Protein AF-B8CKM7-F1 (afdb_monomer)

Structure (mmCIF, N/CA/C/O backbone):
data_AF-B8CKM7-F1
#
_entry.id   AF-B8CKM7-F1
#
loop_
_atom_site.group_PDB
_atom_site.id
_atom_site.type_symbol
_atom_site.label_atom_id
_atom_site.label_alt_id
_atom_site.label_comp_id
_atom_site.label_asym_id
_atom_site.label_entity_id
_atom_site.label_seq_id
_atom_site.pdbx_PDB_ins_code
_atom_site.Cartn_x
_atom_site.Cartn_y
_atom_site.Cartn_z
_atom_site.occupanc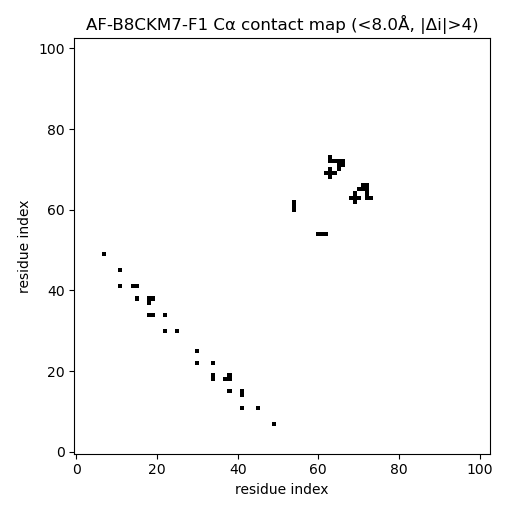y
_atom_site.B_iso_or_equiv
_atom_site.auth_seq_id
_atom_site.auth_comp_id
_atom_site.auth_asym_id
_atom_site.auth_atom_id
_atom_site.pdbx_PDB_model_num
ATOM 1 N N . MET A 1 1 ? 17.895 7.751 -7.647 1.00 52.34 1 MET A N 1
ATOM 2 C CA . MET A 1 1 ? 17.195 6.679 -6.900 1.00 52.34 1 MET A CA 1
ATOM 3 C C . MET A 1 1 ? 16.514 7.153 -5.619 1.00 52.34 1 MET A C 1
ATOM 5 O O . MET A 1 1 ? 15.393 6.729 -5.377 1.00 52.34 1 MET A O 1
ATOM 9 N N . ALA A 1 2 ? 17.108 8.067 -4.838 1.00 75.44 2 ALA A N 1
ATOM 10 C CA . ALA A 1 2 ? 16.479 8.590 -3.614 1.00 75.44 2 ALA A CA 1
ATOM 11 C C . ALA A 1 2 ? 15.097 9.238 -3.848 1.00 75.44 2 ALA A C 1
ATOM 13 O O . ALA A 1 2 ? 14.182 9.015 -3.067 1.00 75.44 2 ALA A O 1
ATOM 14 N N . ILE A 1 3 ? 14.920 9.944 -4.973 1.00 81.56 3 ILE A N 1
ATOM 15 C CA . ILE A 1 3 ? 13.670 10.646 -5.316 1.00 81.56 3 ILE A CA 1
ATOM 16 C C . ILE A 1 3 ? 12.481 9.682 -5.453 1.00 81.56 3 ILE A C 1
ATOM 18 O O . ILE A 1 3 ? 11.408 9.987 -4.944 1.00 81.56 3 ILE A O 1
ATOM 22 N N . LEU A 1 4 ? 12.664 8.511 -6.078 1.00 75.56 4 LEU A N 1
ATOM 23 C CA . LEU A 1 4 ? 11.596 7.512 -6.227 1.00 75.56 4 LEU A CA 1
ATOM 24 C C . LEU A 1 4 ? 11.168 6.965 -4.862 1.00 75.56 4 LEU A C 1
ATOM 26 O O . LEU A 1 4 ? 9.985 6.948 -4.537 1.00 75.56 4 LEU A O 1
ATOM 30 N N . LEU A 1 5 ? 12.141 6.567 -4.041 1.00 79.19 5 LEU A N 1
ATOM 31 C CA . LEU A 1 5 ? 11.863 6.020 -2.717 1.00 79.19 5 LEU A CA 1
ATOM 32 C C . LEU A 1 5 ? 11.224 7.072 -1.798 1.00 79.19 5 LEU A C 1
ATOM 34 O O . LEU A 1 5 ? 10.283 6.770 -1.068 1.00 79.19 5 LEU A O 1
ATOM 38 N N . GLN A 1 6 ? 11.673 8.327 -1.880 1.00 83.00 6 GLN A N 1
ATOM 39 C CA . GLN A 1 6 ? 11.061 9.442 -1.156 1.00 83.00 6 GLN A CA 1
ATOM 40 C C . GLN A 1 6 ? 9.653 9.776 -1.646 1.00 83.00 6 GLN A C 1
ATOM 42 O O . GLN A 1 6 ? 8.807 10.134 -0.826 1.00 83.00 6 GLN A O 1
ATOM 47 N N . LEU A 1 7 ? 9.373 9.637 -2.943 1.00 82.19 7 LEU A N 1
ATOM 48 C CA . LEU A 1 7 ? 8.029 9.808 -3.490 1.00 82.19 7 LEU A CA 1
ATOM 49 C C . LEU A 1 7 ? 7.080 8.715 -2.974 1.00 82.19 7 LEU A C 1
ATOM 51 O O . LEU A 1 7 ? 5.993 9.031 -2.496 1.00 82.19 7 LEU A O 1
ATOM 55 N N . LEU A 1 8 ? 7.510 7.450 -3.000 1.00 75.56 8 LEU A N 1
ATOM 56 C CA . LEU A 1 8 ? 6.720 6.308 -2.523 1.00 75.56 8 LEU A CA 1
ATOM 57 C C . LEU A 1 8 ? 6.432 6.391 -1.017 1.00 75.56 8 LEU A C 1
ATOM 59 O O . LEU A 1 8 ? 5.307 6.134 -0.587 1.00 75.56 8 LEU A O 1
ATOM 63 N N . LEU A 1 9 ? 7.408 6.831 -0.216 1.00 84.81 9 LEU A N 1
ATOM 64 C CA . LEU A 1 9 ? 7.210 7.112 1.209 1.00 84.81 9 LEU A CA 1
ATOM 65 C C . LEU A 1 9 ? 6.187 8.228 1.436 1.00 84.81 9 LEU A C 1
ATOM 67 O O . LEU A 1 9 ? 5.270 8.068 2.239 1.00 84.81 9 LEU A O 1
ATOM 71 N N . LYS A 1 10 ? 6.308 9.344 0.706 1.00 83.69 10 LYS A N 1
ATOM 72 C CA . LYS A 1 10 ? 5.358 10.462 0.807 1.00 83.69 10 LYS A CA 1
ATOM 73 C C . LYS A 1 10 ? 3.938 10.040 0.432 1.00 83.69 10 LYS A C 1
ATOM 75 O O . LYS A 1 10 ? 3.003 10.415 1.132 1.00 83.69 10 LYS A O 1
ATOM 80 N N . LEU A 1 11 ? 3.777 9.248 -0.629 1.00 79.19 11 LEU A N 1
ATOM 81 C CA . LEU A 1 11 ? 2.478 8.708 -1.042 1.00 79.19 11 LEU A CA 1
ATOM 82 C C . LEU A 1 11 ? 1.891 7.753 0.004 1.00 79.19 11 LEU A C 1
ATOM 84 O O . LEU A 1 11 ? 0.709 7.861 0.321 1.00 79.19 11 LEU A O 1
ATOM 88 N N . THR A 1 12 ? 2.713 6.873 0.583 1.00 80.25 12 THR A N 1
ATOM 89 C CA . THR A 1 12 ? 2.284 5.938 1.638 1.00 80.25 12 THR A CA 1
ATOM 90 C C . THR A 1 12 ? 1.755 6.691 2.859 1.00 80.25 12 THR A C 1
ATOM 92 O O . THR A 1 12 ? 0.643 6.433 3.314 1.00 80.25 12 THR A O 1
ATOM 95 N N . ILE A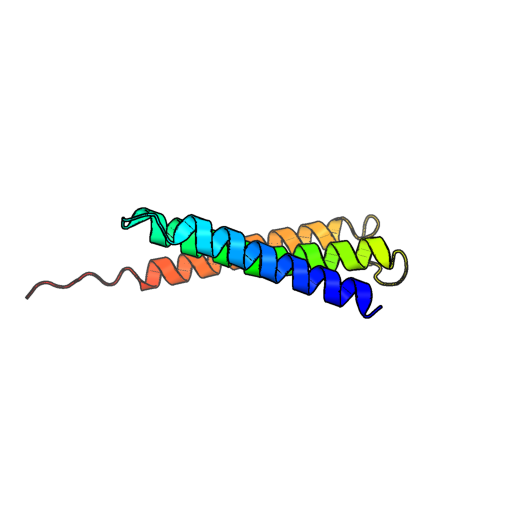 1 13 ? 2.509 7.686 3.337 1.00 82.62 13 ILE A N 1
ATOM 96 C CA . ILE A 1 13 ? 2.128 8.509 4.494 1.00 82.62 13 ILE A CA 1
ATOM 97 C C . ILE A 1 13 ? 0.866 9.337 4.195 1.00 82.62 13 ILE A C 1
ATOM 99 O O . ILE A 1 13 ? -0.000 9.490 5.057 1.00 82.62 13 ILE A O 1
ATOM 103 N N . ALA A 1 14 ? 0.722 9.860 2.973 1.00 81.56 14 ALA A N 1
ATOM 104 C CA . ALA A 1 14 ? -0.469 10.606 2.569 1.00 81.56 14 ALA A CA 1
ATOM 105 C C . ALA A 1 14 ? -1.730 9.723 2.545 1.00 81.56 14 ALA A C 1
ATOM 107 O O . ALA A 1 14 ? -2.782 10.140 3.032 1.00 81.56 14 ALA A O 1
ATOM 108 N N . ALA A 1 15 ? -1.623 8.496 2.026 1.00 75.19 15 ALA A N 1
ATOM 109 C CA . ALA A 1 15 ? -2.716 7.527 2.022 1.00 75.19 15 ALA A CA 1
ATOM 110 C C . ALA A 1 15 ? -3.111 7.101 3.447 1.00 75.19 15 ALA A C 1
ATOM 112 O O . ALA A 1 15 ? -4.300 7.040 3.769 1.00 75.19 15 ALA A O 1
ATOM 113 N N . GLU A 1 16 ? -2.122 6.879 4.319 1.00 73.12 16 GLU A N 1
ATOM 114 C CA . GLU A 1 16 ? -2.341 6.588 5.738 1.00 73.12 16 GLU A CA 1
ATOM 115 C C . GLU A 1 16 ? -3.122 7.717 6.423 1.00 73.12 16 GLU A C 1
ATOM 117 O O . GLU A 1 16 ? -4.136 7.465 7.077 1.00 73.12 16 GLU A O 1
ATOM 122 N N . HIS A 1 17 ? -2.724 8.972 6.204 1.00 77.38 17 HIS A N 1
ATOM 123 C CA . HIS A 1 17 ? -3.419 10.134 6.757 1.00 77.38 17 HIS A CA 1
ATOM 124 C C . HIS A 1 17 ? -4.843 10.308 6.217 1.00 77.38 17 HIS A C 1
ATOM 126 O O . HIS A 1 17 ? -5.750 10.628 6.989 1.00 77.38 17 HIS A O 1
ATOM 132 N N . ALA A 1 18 ? -5.063 10.089 4.917 1.00 75.88 18 ALA A N 1
ATOM 133 C CA . ALA A 1 18 ? -6.387 10.187 4.306 1.00 75.88 18 ALA A CA 1
ATOM 134 C C . ALA A 1 18 ? -7.369 9.184 4.928 1.00 75.88 18 ALA A C 1
ATOM 136 O O . ALA A 1 18 ? -8.501 9.537 5.261 1.00 75.88 18 ALA A O 1
ATOM 137 N N . ILE A 1 19 ? -6.916 7.952 5.160 1.00 67.44 19 ILE A N 1
ATOM 138 C CA . ILE A 1 19 ? -7.750 6.894 5.734 1.00 67.44 19 ILE A CA 1
ATOM 139 C C . ILE A 1 19 ? -7.908 7.063 7.248 1.00 67.44 19 ILE A C 1
ATOM 141 O O . ILE A 1 19 ? -9.015 6.909 7.768 1.00 67.44 19 ILE A O 1
ATOM 145 N N . ALA A 1 20 ? -6.852 7.464 7.960 1.00 67.69 20 ALA A N 1
ATOM 146 C CA . ALA A 1 20 ? -6.939 7.801 9.379 1.00 67.69 20 ALA A CA 1
ATOM 147 C C . ALA A 1 20 ? -7.950 8.929 9.641 1.00 67.69 20 ALA A C 1
ATOM 149 O O . ALA A 1 20 ? -8.704 8.854 10.611 1.00 67.69 20 ALA A O 1
ATOM 150 N N . ASN A 1 21 ? -8.005 9.937 8.764 1.00 71.88 21 ASN A N 1
ATOM 151 C CA . ASN A 1 21 ? -9.002 11.004 8.833 1.00 71.88 21 ASN A CA 1
ATOM 152 C C . ASN A 1 21 ? -10.403 10.504 8.448 1.00 71.88 21 ASN A C 1
ATOM 154 O O . ASN A 1 21 ? -11.355 10.775 9.172 1.00 71.88 21 ASN A O 1
ATOM 158 N N . TYR A 1 22 ? -10.536 9.700 7.388 1.00 68.75 22 TYR A N 1
ATOM 159 C CA . TYR A 1 22 ? -11.829 9.140 6.968 1.00 68.75 22 TYR A CA 1
ATOM 160 C C . TYR A 1 22 ? -12.505 8.282 8.055 1.00 68.75 22 TYR A C 1
ATOM 162 O O . TYR A 1 22 ? -13.730 8.275 8.180 1.00 68.75 22 TYR A O 1
ATOM 170 N N . PHE A 1 23 ? -11.720 7.583 8.880 1.00 63.81 23 PHE A N 1
ATOM 171 C CA . PHE A 1 23 ? -12.234 6.771 9.988 1.00 63.81 23 PHE A CA 1
ATOM 172 C C . PHE A 1 23 ? -12.159 7.440 11.372 1.00 63.81 23 PHE A C 1
ATOM 174 O O . PHE A 1 23 ? -12.515 6.799 12.365 1.00 63.81 23 PHE A O 1
ATOM 181 N N . LYS A 1 24 ? -11.701 8.694 11.479 1.00 63.88 24 LYS A N 1
ATOM 182 C CA . LYS A 1 24 ? -11.653 9.426 12.759 1.00 63.88 24 LYS A CA 1
ATOM 183 C C . LYS A 1 24 ? -13.040 9.854 13.246 1.00 63.88 24 LYS A C 1
ATOM 185 O O . LYS A 1 24 ? -13.274 9.836 14.449 1.00 63.88 24 LYS A O 1
ATOM 190 N N . ASP A 1 25 ? -13.958 10.134 12.321 1.00 62.00 25 ASP A N 1
ATOM 191 C CA . ASP A 1 25 ? -15.247 10.775 12.624 1.00 62.00 25 ASP A CA 1
ATOM 192 C C . ASP A 1 25 ? -16.460 9.823 12.630 1.00 62.00 25 ASP A C 1
ATOM 194 O O . ASP A 1 25 ? -17.595 10.270 12.794 1.00 62.00 25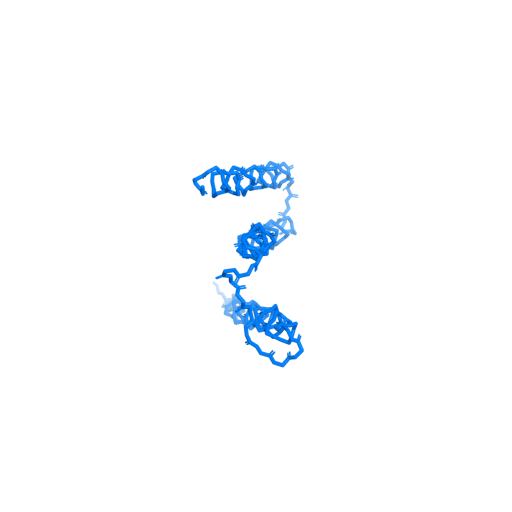 ASP A O 1
ATOM 198 N N . LYS A 1 26 ? -16.272 8.502 12.464 1.00 57.97 26 LYS A N 1
ATOM 199 C CA . LYS A 1 26 ? -17.396 7.540 12.433 1.00 57.97 26 LYS A CA 1
ATOM 200 C C . LYS A 1 26 ? -17.600 6.799 13.771 1.00 57.97 26 LYS A C 1
ATOM 202 O O . LYS A 1 26 ? -16.776 5.945 14.105 1.00 57.97 26 LYS A O 1
ATOM 207 N N . PRO A 1 27 ? -18.712 7.030 14.506 1.00 48.69 27 PRO A N 1
ATOM 208 C CA . PRO A 1 27 ? -19.064 6.265 15.708 1.00 48.69 27 PRO A CA 1
ATOM 209 C C . PRO A 1 27 ? -19.696 4.894 15.380 1.00 48.69 27 PRO A C 1
ATOM 211 O O . PRO A 1 27 ? -20.535 4.782 14.489 1.00 48.69 27 PRO A O 1
ATOM 214 N N . GLY A 1 28 ? -19.314 3.838 16.118 1.00 56.12 28 GLY A N 1
ATOM 215 C CA . GLY A 1 28 ? -19.922 2.492 16.051 1.00 56.12 28 GLY A CA 1
ATOM 216 C C . GLY A 1 28 ? -18.925 1.324 16.182 1.00 56.12 28 GLY A C 1
ATOM 217 O O . GLY A 1 28 ? -17.714 1.530 16.181 1.00 56.12 28 GLY A O 1
ATOM 218 N N . LYS A 1 29 ? -19.418 0.071 16.252 1.00 54.25 29 LYS A N 1
ATOM 219 C CA . LYS A 1 29 ? -18.580 -1.157 16.274 1.00 54.25 29 LYS A CA 1
ATOM 220 C C . LYS A 1 29 ? -18.135 -1.641 14.880 1.00 54.25 29 LYS A C 1
ATOM 222 O O . LYS A 1 29 ? -17.012 -2.111 14.741 1.00 54.25 29 LYS A O 1
ATOM 227 N N . ALA A 1 30 ? -18.958 -1.457 13.843 1.00 57.44 30 ALA A N 1
ATOM 228 C CA . ALA A 1 30 ? -18.615 -1.782 12.448 1.00 57.44 30 ALA A CA 1
ATOM 229 C C . ALA A 1 30 ? -17.446 -0.948 11.856 1.00 57.44 30 ALA A C 1
ATOM 231 O O . ALA A 1 30 ? -16.584 -1.525 11.193 1.00 57.44 30 ALA A O 1
ATOM 232 N N . PRO A 1 31 ? -17.317 0.368 12.136 1.00 56.62 31 PRO A N 1
ATOM 233 C CA . PRO A 1 31 ? -16.170 1.179 11.719 1.00 56.62 31 PRO A CA 1
ATOM 234 C C . PRO A 1 31 ? -14.823 0.665 12.229 1.00 56.62 31 PRO A C 1
ATOM 236 O O . PRO A 1 31 ? -13.807 0.932 11.603 1.00 56.62 31 PRO A O 1
ATOM 239 N N . LYS A 1 32 ? -14.790 -0.083 13.341 1.00 58.75 32 LYS A N 1
ATOM 240 C CA . LYS A 1 32 ? -13.554 -0.632 13.913 1.00 58.75 32 LYS A CA 1
ATOM 241 C C . LYS A 1 32 ? -12.949 -1.721 13.018 1.00 58.75 32 LYS A C 1
ATOM 243 O O . LYS A 1 32 ? -11.745 -1.698 12.786 1.00 58.75 32 LYS A O 1
ATOM 248 N N . PHE A 1 33 ? -13.790 -2.602 12.466 1.00 70.12 33 PHE A N 1
ATOM 249 C CA . PHE A 1 33 ? -13.377 -3.632 11.509 1.00 70.12 33 PHE A CA 1
ATOM 250 C C . PHE A 1 33 ? -12.956 -3.016 10.176 1.00 70.12 33 PHE A C 1
ATOM 252 O O . PHE A 1 33 ? -11.853 -3.268 9.714 1.00 70.12 33 PHE A O 1
ATOM 259 N N . TYR A 1 34 ? -13.781 -2.137 9.596 1.00 64.06 34 TYR A N 1
ATOM 260 C CA . TYR A 1 34 ? -13.434 -1.475 8.335 1.00 64.06 34 TYR A CA 1
ATOM 261 C C . TYR A 1 34 ? -12.179 -0.610 8.452 1.00 64.06 34 TYR A C 1
ATOM 263 O O . TYR A 1 34 ? -11.390 -0.557 7.517 1.00 64.06 34 TYR A O 1
ATOM 271 N N . ARG A 1 35 ? -11.950 0.024 9.606 1.00 65.75 35 ARG A N 1
ATOM 272 C CA . ARG A 1 35 ? -10.720 0.773 9.863 1.00 65.75 35 ARG A CA 1
ATOM 273 C C . ARG A 1 35 ? -9.516 -0.155 9.968 1.00 65.75 35 ARG A C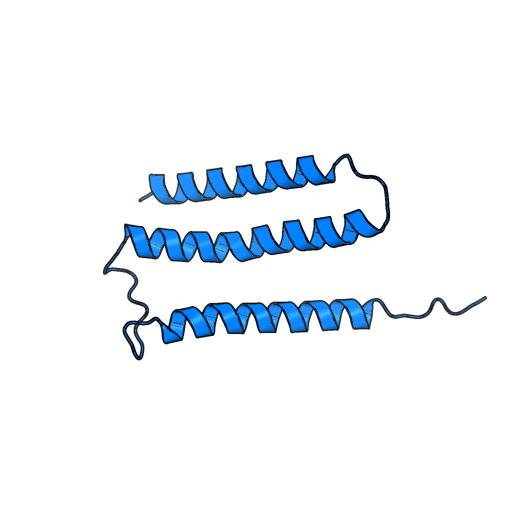 1
ATOM 275 O O . ARG A 1 35 ? -8.508 0.122 9.335 1.00 65.75 35 ARG A O 1
ATOM 282 N N . ALA A 1 36 ? -9.623 -1.254 10.716 1.00 68.62 36 ALA A N 1
ATOM 283 C CA . ALA A 1 36 ? -8.558 -2.250 10.806 1.00 68.62 36 ALA A CA 1
ATOM 284 C C . ALA A 1 36 ? -8.241 -2.862 9.432 1.00 68.62 36 ALA A C 1
ATOM 286 O O . ALA A 1 36 ? -7.078 -2.910 9.049 1.00 68.62 36 ALA A O 1
ATOM 287 N N . PHE A 1 37 ? -9.266 -3.223 8.660 1.00 74.12 37 PHE A N 1
ATOM 288 C CA . PHE A 1 37 ? -9.140 -3.765 7.311 1.00 7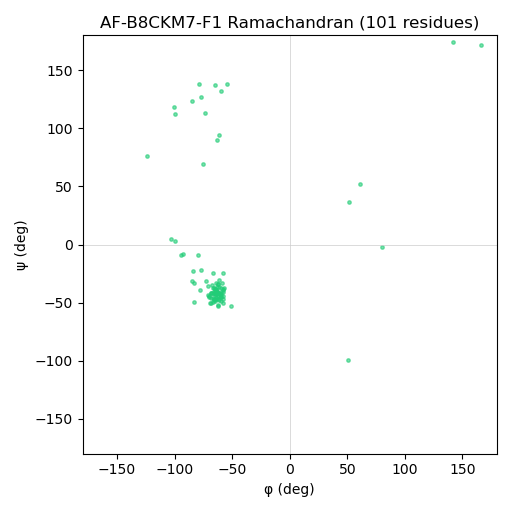4.12 37 PHE A CA 1
ATOM 289 C C . PHE A 1 37 ? -8.536 -2.755 6.330 1.00 74.12 37 PHE A C 1
ATOM 291 O O . PHE A 1 37 ? -7.594 -3.086 5.624 1.00 74.12 37 PHE A O 1
ATOM 298 N N . CYS A 1 38 ? -9.003 -1.503 6.307 1.00 65.94 38 CYS A N 1
ATOM 299 C CA . CYS A 1 38 ? -8.432 -0.477 5.433 1.00 65.94 38 CYS A CA 1
ATOM 300 C C . CYS A 1 38 ? -6.990 -0.131 5.816 1.00 65.94 38 CYS A C 1
ATOM 302 O O . CYS A 1 38 ? -6.147 -0.014 4.933 1.00 65.94 38 CY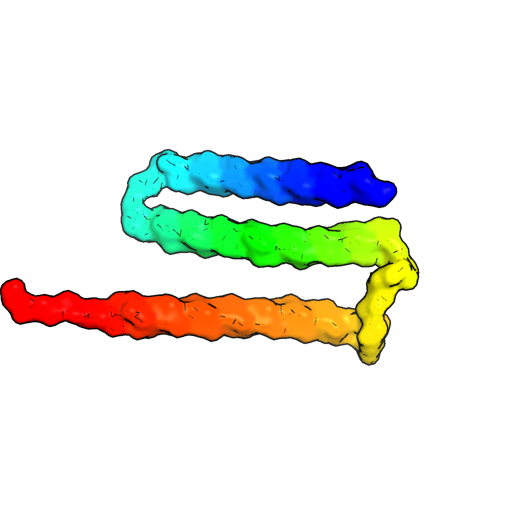S A O 1
ATOM 304 N N . THR A 1 39 ? -6.676 0.006 7.107 1.00 67.94 39 THR A N 1
ATOM 305 C CA . THR A 1 39 ? -5.295 0.231 7.559 1.00 67.94 39 THR A CA 1
ATOM 306 C C . THR A 1 39 ? -4.397 -0.956 7.206 1.00 67.94 39 THR A C 1
ATOM 308 O O . THR A 1 39 ? -3.288 -0.752 6.716 1.00 67.94 39 THR A O 1
ATOM 311 N N . TRP A 1 40 ? -4.882 -2.187 7.387 1.00 74.62 40 TRP A N 1
ATOM 312 C CA . TRP A 1 40 ? -4.173 -3.400 6.990 1.00 74.62 40 TRP A CA 1
ATOM 313 C C . TRP A 1 40 ? -3.929 -3.442 5.472 1.00 74.62 40 TRP A C 1
ATOM 315 O O . TRP A 1 40 ? -2.791 -3.615 5.039 1.00 74.62 40 TRP A O 1
ATOM 325 N N . LEU A 1 41 ? -4.956 -3.165 4.665 1.00 73.62 41 LEU A N 1
ATOM 326 C CA . LEU A 1 41 ? -4.886 -3.178 3.204 1.00 73.62 41 LEU A CA 1
ATOM 327 C C . LEU A 1 41 ? -3.909 -2.118 2.681 1.00 73.62 41 LEU A C 1
ATOM 329 O O . LEU A 1 41 ? -3.166 -2.394 1.749 1.00 73.62 41 LEU A O 1
ATOM 333 N N . ILE A 1 42 ? -3.817 -0.938 3.304 1.00 69.12 42 ILE A N 1
ATOM 334 C CA . ILE A 1 42 ? -2.780 0.057 2.967 1.00 69.12 42 ILE A CA 1
ATOM 335 C C . ILE A 1 42 ? -1.384 -0.445 3.335 1.00 69.12 42 ILE A C 1
ATOM 337 O O . ILE A 1 42 ? -0.465 -0.354 2.524 1.00 69.12 42 ILE A O 1
ATOM 341 N N . LEU A 1 43 ? -1.184 -0.950 4.557 1.00 70.94 43 LEU A N 1
ATOM 342 C CA . LEU A 1 43 ? 0.136 -1.402 5.019 1.00 70.94 43 LEU A CA 1
ATOM 343 C C . LEU A 1 43 ? 0.665 -2.561 4.172 1.00 70.94 43 LEU A C 1
ATOM 345 O O . LEU A 1 43 ? 1.864 -2.670 3.916 1.00 70.94 43 LEU A O 1
ATOM 349 N N . PHE A 1 44 ? -0.245 -3.406 3.716 1.00 75.19 44 PHE A N 1
ATOM 350 C CA . PHE A 1 44 ? 0.054 -4.550 2.889 1.00 75.19 44 PHE A CA 1
ATOM 351 C C . PHE A 1 44 ? 0.169 -4.173 1.408 1.00 75.19 44 PHE A C 1
ATOM 353 O O . PHE A 1 44 ? 1.183 -4.450 0.772 1.00 75.19 44 PHE A O 1
ATOM 360 N N . GLY A 1 45 ? -0.808 -3.439 0.880 1.00 74.75 45 GLY A N 1
ATOM 361 C CA . GLY A 1 45 ? -0.853 -2.947 -0.497 1.00 74.75 45 GLY A CA 1
ATOM 362 C C . GLY A 1 45 ? 0.263 -1.957 -0.834 1.00 74.75 45 GLY A C 1
ATOM 363 O O . GLY A 1 45 ? 0.787 -1.988 -1.943 1.00 74.75 45 GLY A O 1
ATOM 364 N N . SER A 1 46 ? 0.718 -1.139 0.121 1.00 73.44 46 SER A N 1
ATOM 365 C CA . SER A 1 46 ? 1.850 -0.219 -0.085 1.00 73.44 46 SER A CA 1
ATOM 366 C C . SER A 1 46 ? 3.147 -0.952 -0.431 1.00 73.44 46 SER A C 1
ATOM 368 O O . SER A 1 46 ? 3.946 -0.433 -1.207 1.00 73.44 46 SER A O 1
ATOM 370 N N . LYS A 1 47 ? 3.340 -2.182 0.065 1.00 74.44 47 LYS A N 1
ATOM 371 C CA . LYS A 1 47 ? 4.505 -3.016 -0.267 1.00 74.44 47 LYS A CA 1
ATOM 372 C C . LYS A 1 47 ? 4.444 -3.532 -1.708 1.00 74.44 47 LYS A C 1
ATOM 374 O O . LYS A 1 47 ? 5.477 -3.577 -2.369 1.00 74.44 47 LYS A O 1
ATOM 379 N N . PHE A 1 48 ? 3.251 -3.852 -2.211 1.00 74.38 48 PHE A N 1
ATOM 380 C CA . PHE A 1 48 ? 3.044 -4.241 -3.611 1.00 74.38 48 PHE A CA 1
ATOM 381 C C . PHE A 1 48 ? 3.235 -3.084 -4.565 1.00 74.38 48 PHE A C 1
ATOM 383 O O . PHE A 1 48 ? 4.014 -3.196 -5.502 1.00 74.38 48 PHE A O 1
ATOM 390 N N . ILE A 1 49 ? 2.579 -1.960 -4.279 1.00 74.69 49 ILE A N 1
ATOM 391 C CA . ILE A 1 49 ? 2.691 -0.743 -5.082 1.00 74.69 49 ILE A CA 1
ATOM 392 C C . ILE A 1 49 ? 4.154 -0.292 -5.136 1.00 74.69 49 ILE A C 1
ATOM 394 O O . ILE A 1 49 ? 4.630 0.132 -6.182 1.00 74.69 49 ILE A O 1
ATOM 398 N N . MET A 1 50 ? 4.896 -0.423 -4.030 1.00 72.50 50 MET A N 1
ATOM 399 C CA . MET A 1 50 ? 6.325 -0.119 -3.992 1.00 72.50 50 MET A CA 1
ATOM 400 C C . MET A 1 50 ? 7.143 -1.059 -4.887 1.00 72.50 50 MET A C 1
ATOM 402 O O . MET A 1 50 ? 7.963 -0.573 -5.661 1.00 72.50 50 MET A O 1
ATOM 406 N N . LEU A 1 51 ? 6.919 -2.375 -4.822 1.00 73.31 51 LEU A N 1
ATOM 407 C CA . LEU A 1 51 ? 7.609 -3.340 -5.687 1.00 73.31 51 LEU A CA 1
ATOM 408 C C . LEU A 1 51 ? 7.272 -3.133 -7.169 1.00 73.31 51 LEU A C 1
ATOM 410 O O . LEU A 1 51 ? 8.171 -3.142 -8.004 1.00 73.31 51 LEU A O 1
ATOM 414 N N . GLU A 1 52 ? 6.005 -2.892 -7.492 1.00 71.44 52 GLU A N 1
ATOM 415 C CA . GLU A 1 52 ? 5.529 -2.662 -8.856 1.00 71.44 52 GLU A CA 1
ATOM 416 C C . GLU A 1 52 ? 6.040 -1.334 -9.429 1.00 71.44 52 GLU A C 1
ATOM 418 O O . GLU A 1 52 ? 6.512 -1.293 -10.562 1.00 71.44 52 GLU A O 1
ATOM 423 N N . ALA A 1 53 ? 6.047 -0.260 -8.633 1.00 72.12 53 ALA A N 1
ATOM 424 C CA . ALA A 1 53 ? 6.598 1.032 -9.037 1.00 72.12 53 ALA A CA 1
ATOM 425 C C . ALA A 1 53 ? 8.116 0.975 -9.256 1.00 72.12 53 ALA A C 1
ATOM 427 O O . ALA A 1 53 ? 8.628 1.609 -10.178 1.00 72.12 53 ALA A O 1
ATOM 428 N N . ILE A 1 54 ? 8.845 0.217 -8.431 1.00 71.56 54 ILE A N 1
ATOM 429 C CA . ILE A 1 54 ? 10.277 -0.009 -8.647 1.00 71.56 54 ILE A CA 1
ATOM 430 C C . ILE A 1 54 ? 10.473 -0.833 -9.921 1.00 71.56 54 ILE A C 1
ATOM 432 O O . ILE A 1 54 ? 11.281 -0.432 -10.747 1.00 71.56 54 ILE A O 1
ATOM 436 N N . ASN A 1 55 ? 9.707 -1.907 -10.129 1.00 70.06 55 ASN A N 1
ATOM 437 C CA . ASN A 1 55 ? 9.786 -2.728 -11.339 1.00 70.06 55 ASN A CA 1
ATOM 438 C C . ASN A 1 55 ? 9.521 -1.908 -12.621 1.00 70.06 55 ASN A C 1
ATOM 440 O O . ASN A 1 55 ? 10.293 -1.968 -13.571 1.00 70.06 55 ASN A O 1
ATOM 444 N N . LEU A 1 56 ? 8.498 -1.046 -12.616 1.00 71.31 56 LEU A N 1
ATOM 445 C CA . LEU A 1 56 ? 8.169 -0.152 -13.735 1.00 71.31 56 LEU A CA 1
ATOM 446 C C . LEU A 1 56 ? 9.269 0.871 -14.052 1.00 71.31 56 LEU A C 1
ATOM 448 O O . LEU A 1 56 ? 9.517 1.166 -15.218 1.00 71.31 56 LEU A O 1
ATOM 452 N N . VAL A 1 57 ? 9.908 1.444 -13.027 1.00 67.25 57 VAL A N 1
ATOM 453 C CA . VAL A 1 57 ? 10.921 2.502 -13.201 1.00 67.25 57 VAL A CA 1
ATOM 454 C C . VAL A 1 57 ? 12.313 1.930 -13.476 1.00 67.25 57 VAL A C 1
ATOM 456 O O . VAL A 1 57 ? 13.109 2.559 -14.171 1.00 67.25 57 VAL A O 1
ATOM 459 N N . PHE A 1 58 ? 12.622 0.754 -12.933 1.00 66.88 58 PHE A N 1
ATOM 460 C CA . PHE A 1 58 ? 13.910 0.082 -13.109 1.00 66.88 58 PHE A CA 1
ATOM 461 C C . PHE A 1 58 ? 13.938 -0.913 -14.271 1.00 66.88 58 PHE A C 1
ATOM 463 O O . PHE A 1 58 ? 15.029 -1.388 -14.602 1.00 66.88 58 PHE A O 1
ATOM 470 N N . GLY A 1 59 ? 12.788 -1.198 -14.893 1.00 66.69 59 GLY A N 1
ATOM 471 C CA . GLY A 1 59 ? 12.660 -2.020 -16.097 1.00 66.69 59 GLY A CA 1
ATOM 472 C C . GLY A 1 59 ? 13.391 -3.361 -15.978 1.00 66.69 59 GLY A C 1
ATOM 473 O O . GLY A 1 59 ? 12.899 -4.290 -15.353 1.00 66.69 59 GLY A O 1
ATOM 474 N N . ASP A 1 60 ? 14.598 -3.438 -16.546 1.00 56.84 60 ASP A N 1
ATOM 475 C CA . ASP A 1 60 ? 15.432 -4.645 -16.683 1.00 56.84 60 ASP A CA 1
ATOM 476 C C . ASP A 1 60 ? 16.228 -5.079 -15.437 1.00 56.84 60 ASP A C 1
ATOM 478 O O . ASP A 1 60 ? 16.833 -6.153 -15.427 1.00 56.84 60 ASP A O 1
ATOM 482 N N . SER A 1 61 ? 16.282 -4.275 -14.372 1.00 56.38 61 SER A N 1
ATOM 483 C CA . SER A 1 61 ? 17.154 -4.579 -13.217 1.00 56.38 61 SER A CA 1
ATOM 484 C C . SER A 1 61 ? 16.474 -5.339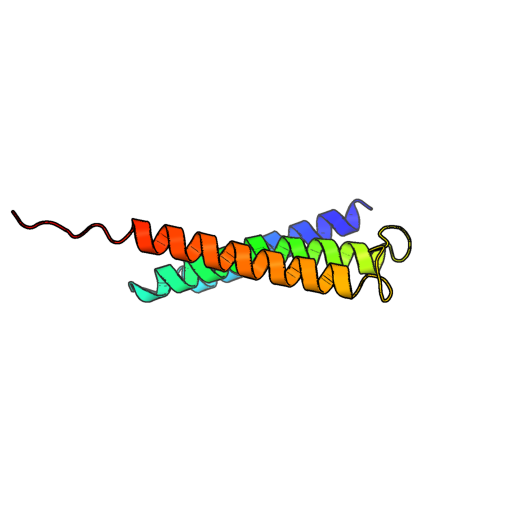 -12.068 1.00 56.38 61 SER A C 1
ATOM 486 O O . SER A 1 61 ? 17.169 -5.856 -11.194 1.00 56.38 61 SER A O 1
ATOM 488 N N . ILE A 1 62 ? 15.144 -5.502 -12.105 1.00 55.25 62 ILE A N 1
ATOM 489 C CA . ILE A 1 62 ? 14.394 -6.445 -11.257 1.00 55.25 62 ILE A CA 1
ATOM 490 C C . ILE A 1 62 ? 13.581 -7.360 -12.170 1.00 55.25 62 ILE A C 1
ATOM 492 O O . ILE A 1 62 ? 12.376 -7.223 -12.331 1.00 55.25 62 ILE A O 1
ATOM 496 N N . ASN A 1 63 ? 14.257 -8.316 -12.796 1.00 57.56 63 ASN A N 1
ATOM 497 C CA . ASN A 1 63 ? 13.564 -9.344 -13.554 1.00 57.56 63 ASN A CA 1
ATOM 498 C C . ASN A 1 63 ? 12.892 -10.321 -12.575 1.00 57.56 63 ASN A C 1
ATOM 500 O O . ASN A 1 63 ? 13.573 -11.070 -11.866 1.00 57.56 63 ASN A O 1
ATOM 504 N N . PHE A 1 64 ? 11.554 -10.345 -12.551 1.00 59.31 64 PHE A N 1
ATOM 505 C CA . PHE A 1 64 ? 10.822 -11.517 -12.071 1.00 59.31 64 PHE A CA 1
ATOM 506 C C . PHE A 1 64 ? 11.155 -12.665 -13.029 1.00 59.31 64 PHE A C 1
ATOM 508 O O . PHE A 1 64 ? 10.533 -12.843 -14.067 1.00 59.31 64 PHE A O 1
ATOM 515 N N . THR A 1 65 ? 12.211 -13.411 -12.726 1.00 62.19 65 THR A N 1
ATOM 516 C CA . THR A 1 65 ? 12.627 -14.540 -13.555 1.00 62.19 65 THR A CA 1
ATOM 517 C C . THR A 1 65 ? 11.705 -15.725 -13.278 1.00 62.19 65 THR A C 1
ATOM 519 O O . THR A 1 65 ? 11.465 -16.100 -12.130 1.00 62.19 65 THR A O 1
ATOM 522 N N . GLY A 1 66 ? 11.125 -16.295 -14.331 1.00 66.50 66 GLY A N 1
ATOM 523 C CA . GLY A 1 66 ? 10.176 -17.398 -14.215 1.00 66.50 66 GLY A CA 1
ATOM 524 C C . GLY A 1 66 ? 9.411 -17.638 -15.516 1.00 66.50 66 GLY A C 1
ATOM 525 O O . GLY A 1 66 ? 9.528 -16.840 -16.445 1.00 66.50 66 GLY A O 1
ATOM 526 N N . PRO A 1 67 ? 8.628 -18.728 -15.609 1.00 65.81 67 PRO A N 1
ATOM 527 C CA . PRO A 1 67 ? 7.848 -19.036 -16.802 1.00 65.81 67 PRO A CA 1
ATOM 528 C C . PRO A 1 67 ? 6.949 -17.858 -17.188 1.00 65.81 67 PRO A C 1
ATOM 530 O O . PRO A 1 67 ? 6.308 -17.264 -16.319 1.00 65.81 67 PRO A O 1
ATOM 533 N N . VAL A 1 68 ? 6.864 -17.567 -18.488 1.00 79.44 68 VAL A N 1
ATOM 534 C CA . VAL A 1 68 ? 6.032 -16.478 -19.030 1.00 79.44 68 VAL A CA 1
ATOM 535 C C . VAL A 1 68 ? 6.458 -15.095 -18.495 1.00 79.44 68 VAL A C 1
ATOM 537 O O . VAL A 1 68 ? 5.643 -14.363 -17.938 1.00 79.44 68 VAL A O 1
ATOM 540 N N . ASP A 1 69 ? 7.749 -14.764 -18.607 1.00 71.69 69 ASP A N 1
ATOM 541 C CA . ASP A 1 69 ? 8.323 -13.450 -18.255 1.00 71.69 69 ASP A CA 1
ATOM 542 C C . ASP A 1 69 ? 7.963 -12.947 -16.843 1.00 71.69 69 ASP A C 1
ATOM 544 O O . ASP A 1 69 ? 7.712 -11.765 -16.615 1.00 71.69 69 ASP A O 1
ATOM 548 N N . GLY A 1 70 ? 7.889 -13.861 -15.869 1.00 72.06 70 GLY A N 1
ATOM 549 C CA . GLY A 1 70 ? 7.656 -13.493 -14.469 1.00 72.06 70 GLY A CA 1
ATOM 550 C C . GLY A 1 70 ? 6.209 -13.195 -14.085 1.00 72.06 70 GLY A C 1
ATOM 551 O O . GLY A 1 70 ? 5.930 -13.000 -12.901 1.00 72.06 70 GLY A O 1
ATOM 552 N N . ILE A 1 71 ? 5.265 -13.244 -15.030 1.00 72.50 71 ILE A N 1
ATOM 553 C CA . ILE A 1 71 ? 3.828 -13.051 -14.771 1.00 72.50 71 ILE A CA 1
ATOM 554 C C . ILE A 1 71 ? 3.322 -14.080 -13.753 1.00 72.50 71 ILE A C 1
ATOM 556 O O . ILE A 1 71 ? 2.581 -13.752 -12.826 1.00 72.50 71 ILE A O 1
ATOM 560 N N . VAL A 1 72 ? 3.777 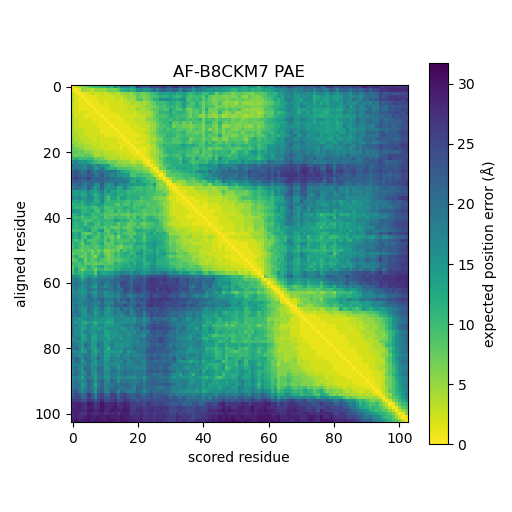-15.329 -13.874 1.00 77.12 72 VAL A N 1
ATOM 561 C CA . VAL A 1 72 ? 3.428 -16.398 -12.930 1.00 77.12 72 VAL A CA 1
ATOM 562 C C . VAL A 1 72 ? 3.953 -16.089 -11.526 1.00 77.12 72 VAL A C 1
ATOM 564 O O . VAL A 1 72 ? 3.235 -16.292 -10.551 1.00 77.12 72 VAL A O 1
ATOM 567 N N . ALA A 1 73 ? 5.174 -15.559 -11.412 1.00 74.31 73 ALA A N 1
ATOM 568 C CA . ALA A 1 73 ? 5.768 -15.190 -10.129 1.00 74.31 73 ALA A CA 1
ATOM 569 C C . ALA A 1 73 ? 5.023 -14.015 -9.476 1.00 74.31 73 ALA A C 1
ATOM 571 O O . ALA A 1 73 ? 4.802 -14.030 -8.266 1.00 74.31 73 ALA A O 1
ATOM 572 N N . PHE A 1 74 ? 4.569 -13.045 -10.275 1.00 72.06 74 PHE A N 1
ATOM 573 C CA . PHE A 1 74 ? 3.738 -11.938 -9.809 1.00 72.06 74 PHE A CA 1
ATOM 574 C C . PHE A 1 74 ? 2.401 -12.430 -9.241 1.00 72.06 74 PHE A C 1
ATOM 576 O O . PHE A 1 74 ? 2.069 -12.132 -8.093 1.00 72.06 74 PHE A O 1
ATOM 583 N N . PHE A 1 75 ? 1.659 -13.249 -9.993 1.00 76.38 75 PHE A N 1
ATOM 584 C CA . PHE A 1 75 ? 0.393 -13.800 -9.508 1.00 76.38 75 PHE A CA 1
ATOM 585 C C . PHE A 1 75 ? 0.589 -14.716 -8.299 1.00 76.38 75 PHE A C 1
ATOM 587 O O . PHE A 1 75 ? -0.160 -14.606 -7.333 1.00 76.38 75 PHE A O 1
ATOM 594 N N . ALA A 1 76 ? 1.608 -15.578 -8.303 1.00 80.25 76 ALA A N 1
ATOM 595 C CA . ALA A 1 76 ? 1.920 -16.439 -7.166 1.00 80.25 76 ALA A CA 1
ATOM 596 C C . ALA A 1 76 ? 2.225 -15.626 -5.900 1.00 80.25 76 ALA A C 1
ATOM 598 O O . ALA A 1 76 ? 1.745 -15.973 -4.821 1.00 80.25 76 ALA A O 1
ATOM 599 N N . LEU A 1 77 ? 2.967 -14.521 -6.033 1.00 76.69 77 LEU A N 1
ATOM 600 C CA . LEU A 1 77 ? 3.236 -13.605 -4.931 1.00 76.69 77 LEU A CA 1
ATOM 601 C C . LEU A 1 77 ? 1.939 -12.976 -4.417 1.00 76.69 77 LEU A C 1
ATOM 603 O O . LEU A 1 77 ? 1.666 -13.075 -3.227 1.00 76.69 77 LEU A O 1
ATOM 607 N N . VAL A 1 78 ? 1.125 -12.382 -5.298 1.00 76.00 78 VAL A N 1
ATOM 608 C CA . VAL A 1 78 ? -0.152 -11.738 -4.939 1.00 76.00 78 VAL A CA 1
ATOM 609 C C . VAL A 1 78 ? -1.099 -12.726 -4.252 1.00 76.00 78 VAL A C 1
ATOM 611 O O . VAL A 1 78 ? -1.607 -12.450 -3.166 1.00 76.00 78 VAL A O 1
ATOM 614 N N . PHE A 1 79 ? -1.310 -13.904 -4.840 1.00 81.50 79 PHE A N 1
ATOM 615 C CA . PHE A 1 79 ? -2.185 -14.926 -4.268 1.00 81.50 79 PHE A CA 1
ATOM 616 C C . PHE A 1 79 ? -1.635 -15.510 -2.968 1.00 81.50 79 PHE A C 1
ATOM 618 O O . PHE A 1 79 ? -2.398 -15.683 -2.021 1.00 81.50 79 PHE A O 1
ATOM 625 N N . GLY A 1 80 ? -0.330 -15.782 -2.882 1.00 84.31 80 GLY A N 1
ATOM 626 C CA . GLY A 1 80 ? 0.289 -16.301 -1.661 1.00 84.31 80 GLY A CA 1
ATOM 627 C C . GLY A 1 80 ? 0.100 -15.352 -0.484 1.00 84.31 80 GLY A C 1
ATOM 628 O O . GLY A 1 80 ? -0.201 -15.768 0.633 1.00 84.31 80 GLY A O 1
ATOM 629 N N . ILE A 1 81 ? 0.175 -14.059 -0.762 1.00 79.00 81 ILE A N 1
ATOM 630 C CA . ILE A 1 81 ? -0.067 -13.020 0.218 1.00 79.00 81 ILE A CA 1
ATOM 631 C C . ILE A 1 81 ? -1.553 -12.950 0.611 1.00 79.00 81 ILE A C 1
ATOM 633 O O . ILE A 1 81 ? -1.843 -12.886 1.802 1.00 79.00 81 ILE A O 1
ATOM 637 N N . LEU A 1 82 ? -2.493 -13.019 -0.345 1.00 77.88 82 LEU A N 1
ATOM 638 C CA . LEU A 1 82 ? -3.939 -13.033 -0.062 1.00 77.88 82 LEU A CA 1
ATOM 639 C C . LEU A 1 82 ? -4.342 -14.249 0.785 1.00 77.88 82 LEU A C 1
ATOM 641 O O . LEU A 1 82 ? -5.194 -14.152 1.666 1.00 77.88 82 LEU A O 1
ATOM 645 N N . ILE A 1 83 ? -3.709 -15.397 0.543 1.00 81.31 83 ILE A N 1
ATOM 646 C CA . ILE A 1 83 ? -3.921 -16.617 1.324 1.00 81.31 83 ILE A CA 1
ATOM 647 C C . ILE A 1 83 ? -3.336 -16.464 2.731 1.00 81.31 83 ILE A C 1
ATOM 649 O O . ILE A 1 83 ? -4.001 -16.814 3.704 1.00 81.31 83 ILE A O 1
ATOM 653 N N . ALA A 1 84 ? -2.118 -15.930 2.862 1.00 79.56 84 ALA A N 1
ATOM 654 C CA . ALA A 1 84 ? -1.496 -15.693 4.164 1.00 79.56 84 ALA A CA 1
ATOM 655 C C . ALA A 1 84 ? -2.337 -14.735 5.026 1.00 79.56 84 ALA A C 1
ATOM 657 O O . ALA A 1 84 ? -2.607 -15.025 6.189 1.00 79.56 84 ALA A O 1
ATOM 658 N N . GLU A 1 85 ? -2.813 -13.648 4.421 1.00 71.31 85 GLU A N 1
ATOM 659 C CA . GLU A 1 85 ? -3.799 -12.704 4.959 1.00 71.31 85 GLU A CA 1
ATOM 660 C C . GLU A 1 85 ? -5.055 -13.414 5.483 1.00 71.31 85 GLU A C 1
ATOM 662 O O . GLU A 1 85 ? -5.437 -13.273 6.648 1.00 71.31 85 GLU A O 1
ATOM 667 N N . PHE A 1 86 ? -5.666 -14.254 4.645 1.00 77.50 86 PHE A N 1
ATOM 668 C CA . PHE A 1 86 ? -6.874 -14.989 5.001 1.00 77.50 86 PHE A CA 1
ATOM 669 C C . PHE A 1 86 ? -6.647 -15.947 6.181 1.00 77.50 86 PHE A C 1
ATOM 671 O O . PHE A 1 86 ? -7.479 -16.032 7.086 1.00 77.50 86 PHE A O 1
ATOM 678 N N . ILE A 1 87 ? -5.510 -16.648 6.206 1.00 80.81 87 ILE A N 1
ATOM 679 C CA . ILE A 1 87 ? -5.149 -17.570 7.291 1.00 80.81 87 ILE A CA 1
ATOM 680 C C . ILE A 1 87 ? -4.927 -16.807 8.599 1.00 80.81 87 ILE A C 1
ATOM 682 O O . ILE A 1 87 ? -5.481 -17.195 9.627 1.00 80.81 87 ILE A O 1
ATOM 686 N N . VAL A 1 88 ? -4.154 -15.720 8.572 1.00 75.88 88 VAL A N 1
ATOM 687 C CA . VAL A 1 88 ? -3.882 -14.900 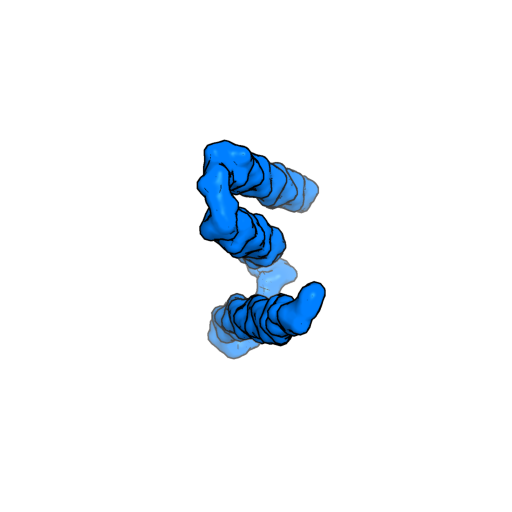9.762 1.00 75.88 88 VAL A CA 1
ATOM 688 C C . VAL A 1 88 ? -5.177 -14.299 10.306 1.00 75.88 88 VAL A C 1
ATOM 690 O O . VAL A 1 88 ? -5.433 -14.396 11.506 1.00 75.88 88 VAL A O 1
ATOM 693 N N . SER A 1 89 ? -6.034 -13.773 9.428 1.00 73.00 89 SER A N 1
ATOM 694 C CA . SER A 1 89 ? -7.358 -13.259 9.795 1.00 73.00 89 SER A CA 1
ATOM 695 C C . SER A 1 89 ? -8.239 -14.336 10.431 1.00 73.00 89 SER A C 1
ATOM 697 O O . SER A 1 89 ? -8.878 -14.092 11.454 1.00 73.00 89 SER A O 1
ATOM 699 N N . LYS A 1 90 ? -8.236 -15.556 9.883 1.00 74.06 90 LYS A N 1
ATOM 700 C CA . LYS A 1 90 ? -8.996 -16.686 10.432 1.00 74.06 90 LYS A CA 1
ATOM 701 C C . LYS A 1 90 ? -8.488 -17.117 11.809 1.00 74.06 90 LYS A C 1
ATOM 703 O O . LYS A 1 90 ? -9.296 -17.393 12.689 1.00 74.06 90 LYS A O 1
ATOM 708 N N . ILE A 1 91 ? -7.170 -17.152 12.009 1.00 81.94 91 ILE A N 1
ATOM 709 C CA . ILE A 1 91 ? -6.562 -17.475 13.308 1.00 81.94 91 ILE A CA 1
ATOM 710 C C . ILE A 1 91 ? -6.922 -16.405 14.340 1.00 81.94 91 ILE A C 1
ATOM 712 O O . ILE A 1 91 ? -7.344 -16.750 15.439 1.00 81.94 91 ILE A O 1
ATOM 716 N N . TYR A 1 92 ? -6.802 -15.123 13.987 1.00 79.00 92 TYR A N 1
ATOM 717 C CA . TYR A 1 92 ? -7.148 -14.026 14.890 1.00 79.00 92 TYR A CA 1
ATOM 718 C C . TYR A 1 92 ? -8.622 -14.095 15.311 1.00 79.00 92 TYR A C 1
ATOM 720 O O . TYR A 1 92 ? -8.925 -14.025 16.498 1.00 79.00 92 TYR A O 1
ATOM 728 N N . PHE A 1 93 ? -9.524 -14.349 14.359 1.00 74.50 93 PHE A N 1
ATOM 729 C CA . PHE A 1 93 ? -10.953 -14.492 14.637 1.00 74.50 93 PHE A CA 1
ATOM 730 C C . PHE A 1 93 ? -11.267 -15.718 15.514 1.00 74.50 93 PHE A C 1
ATOM 732 O O . PHE A 1 93 ? -12.031 -15.613 16.466 1.00 74.50 93 PHE A O 1
ATOM 739 N N . SER A 1 94 ? -10.630 -16.868 15.261 1.00 72.38 94 SER A N 1
ATOM 740 C CA . SER A 1 94 ? -10.789 -18.066 16.104 1.00 72.38 94 SER A CA 1
ATOM 741 C C . SER A 1 94 ? -10.223 -17.913 17.517 1.00 72.38 94 SER A C 1
ATOM 743 O O . SER A 1 94 ? -10.649 -18.634 18.413 1.00 72.38 94 SER A O 1
ATOM 745 N N . LEU A 1 95 ? -9.260 -17.015 17.730 1.00 72.69 95 LEU A N 1
ATOM 746 C CA . LEU A 1 95 ? -8.734 -16.709 19.062 1.00 72.69 95 LEU A CA 1
ATOM 747 C C . LEU A 1 95 ? -9.590 -15.677 19.810 1.00 72.69 95 LEU A C 1
ATOM 749 O O . LEU A 1 95 ? -9.543 -15.631 21.040 1.00 72.69 95 LEU A O 1
ATOM 753 N N . GLU A 1 96 ? -10.365 -14.865 19.090 1.00 67.75 96 GLU A N 1
ATOM 754 C CA . GLU A 1 96 ? -11.302 -13.897 19.670 1.00 67.75 96 GLU A CA 1
ATOM 755 C C . GLU A 1 96 ? -12.595 -14.570 20.176 1.00 67.75 96 GLU A C 1
ATOM 757 O O . GLU A 1 96 ? -13.221 -14.069 21.112 1.00 67.75 96 GLU A O 1
ATOM 762 N N . ASP A 1 97 ? -12.923 -15.766 19.672 1.00 56.81 97 ASP A N 1
ATOM 763 C CA . ASP A 1 97 ? -13.924 -16.673 20.250 1.00 56.81 97 ASP A CA 1
ATOM 764 C C . ASP A 1 97 ? -13.383 -17.372 21.516 1.00 56.81 97 ASP A C 1
ATOM 766 O O . ASP A 1 97 ? -13.171 -18.585 21.576 1.00 56.81 97 ASP A O 1
ATOM 770 N N . LYS A 1 98 ? -13.195 -16.599 22.593 1.00 55.31 98 LYS A N 1
ATOM 771 C CA . LYS A 1 98 ? -13.386 -17.138 23.945 1.00 55.31 98 LYS A CA 1
ATOM 772 C C . LYS A 1 98 ? -14.753 -16.690 24.456 1.00 55.31 98 LYS A C 1
ATOM 774 O O . LYS A 1 98 ? -14.970 -15.483 24.606 1.00 55.31 98 LYS A O 1
ATOM 779 N N . PRO A 1 99 ? -15.672 -17.628 24.749 1.00 49.91 99 PRO A N 1
ATOM 780 C CA . PRO A 1 99 ? -16.959 -17.287 25.320 1.00 49.91 99 PRO A CA 1
ATOM 781 C C . PRO A 1 99 ? -16.709 -16.578 26.649 1.00 49.91 99 PRO A C 1
ATOM 783 O O . PRO A 1 99 ? -15.906 -17.024 27.471 1.00 49.91 99 PRO A O 1
ATOM 786 N N . LYS A 1 100 ? -17.390 -15.446 26.840 1.00 50.78 100 LYS A N 1
ATOM 787 C CA . LYS A 1 100 ? -17.607 -14.893 28.172 1.00 50.78 100 LYS A CA 1
ATOM 788 C C . LYS A 1 100 ? -18.406 -15.936 28.935 1.00 50.78 100 LYS A C 1
ATOM 790 O O . LYS A 1 100 ? -19.624 -16.002 28.791 1.00 50.78 100 LYS A O 1
ATOM 795 N N . ASP A 1 101 ? -17.688 -16.782 29.659 1.00 51.06 101 ASP A N 1
ATOM 796 C CA . ASP A 1 101 ? -18.310 -17.663 30.619 1.00 51.06 101 ASP A CA 1
ATOM 797 C C . ASP A 1 101 ? -18.927 -16.803 31.720 1.00 51.06 101 ASP A C 1
ATOM 799 O O . ASP A 1 101 ? -18.401 -15.759 32.118 1.00 51.06 101 ASP A O 1
ATOM 803 N N . THR A 1 102 ? -20.126 -17.211 32.082 1.00 55.72 102 THR A N 1
ATOM 804 C CA . THR A 1 102 ? -21.074 -16.479 32.906 1.00 55.72 102 THR A CA 1
ATOM 805 C C . THR A 1 102 ? -20.735 -16.749 34.365 1.00 55.72 102 THR A C 1
ATOM 807 O O . THR A 1 102 ? -20.735 -17.913 34.752 1.00 55.72 102 THR A O 1
ATOM 810 N N . ALA A 1 103 ? -20.483 -15.711 35.167 1.00 43.75 103 ALA A N 1
ATOM 811 C CA . ALA A 1 103 ? -20.686 -15.705 36.623 1.00 43.75 103 ALA A CA 1
ATOM 812 C C . ALA A 1 103 ? -20.585 -14.275 37.167 1.00 43.75 103 ALA A C 1
ATOM 814 O O . ALA A 1 103 ? -19.533 -13.633 36.943 1.00 43.75 103 ALA A O 1
#

pLDDT: mean 70.14, std 9.28, range [43.75, 84.81]

Secondary structure (DSSP, 8-state):
-HHHHHHHHHHHHHHHHHHHHHTTS--SSHHHHHHHHHHHHHHHHHHHHHHHHHHHHHGGGS---STTTTHHHHHHHHHHHHHHHHHHHHHHHHHH-------

Organism: Shewanella piezotolerans (strain WP3 / JCM 13877) (NCBI:txid225849)

Sequence (103 aa):
MAILLQLLLKLTIAAEHAIANYFKDKPGKAPKFYRAFCTWLILFGSKFIMLEAINLVFGDSINFTGPVDGIVAFFALVFGILIAEFIVSKIYFSLEDKPKDTA

Solvent-accessible surface area (backbone atoms only — not comparable to full-atom values): 6023 Å² total; per-residue (Å²): 113,68,65,60,58,52,48,53,50,52,51,49,53,50,54,51,50,55,50,54,55,69,57,67,80,58,88,65,75,69,53,54,55,56,45,51,50,52,53,47,48,48,67,53,46,49,54,52,52,49,52,50,53,47,34,68,75,51,51,82,78,58,69,54,79,50,71,76,83,11,53,55,55,53,51,50,50,56,50,52,49,56,50,51,52,52,52,52,53,49,52,54,54,60,65,66,68,61,79,83,77,86,131

Radius of gyration: 18.48 Å; Cα contacts (8 Å, |Δi|>4): 30; chains: 1; bounding box: 38×30×56 Å

Foldseek 3Di:
DVVLVVVLVVVLVVLLVVLCVVLVPDDDDVSVVVSVVSNVCSVLVSVVCSVVSCCVVVVPPDFCDDPPRNPVVNVCVVVVVVVVVVVVVVVVVVVVPDDPDDD

Mean predicted aligned error: 13.55 Å